Protein AF-A0A1Z2LEA2-F1 (afdb_monomer)

InterPro domains:
  IPR016181 Acyl-CoA N-acyltransferase [SSF55729] (3-80)
  IPR024320 Phosphatidylglycerol lysyltransferase, C-terminal [PF09924] (2-100)

Organism: NCBI:txid1940

Foldseek 3Di:
DDPVVQVVQCVVQVKDKDKCPPQVVCVVLVVVQVVQQQVVVDPPRDDPPPVADDDDDPQNVQKIKMFIDGPNRTFWIWIWHWDDDPDTDTDTTDTTGRPPPRGD

Secondary structure (DSSP, 8-state):
--HHHHHHHHHHTT-EEEE-SSGGGGHHHHHHHHHHHHHTT-TT----TTTS--SSTGGGGGSEEEEEEETTEEEEEEEEEEEPSSS-EEEEEEEEE-TTSPP-

Solvent-accessible surface area (backbone atoms only — not comparable to full-atom values): 6212 Å² total; per-residue (Å²): 132,61,70,67,60,29,53,57,44,25,53,76,61,54,53,44,77,45,73,44,91,60,54,78,82,42,49,69,54,49,52,54,28,48,53,45,33,41,58,73,73,37,90,89,58,71,83,59,79,89,80,53,77,79,86,54,74,85,67,36,86,66,39,52,42,34,40,31,24,40,94,87,40,68,43,30,40,39,33,29,41,69,37,78,71,98,71,64,50,72,42,82,61,45,76,52,41,37,69,94,52,87,70,87

Radius of gyration: 14.7 Å; Cα contacts (8 Å, |Δi|>4): 141; chains: 1; bounding box: 31×37×38 Å

Structure (mmCIF, N/CA/C/O backbone):
data_AF-A0A1Z2LEA2-F1
#
_entry.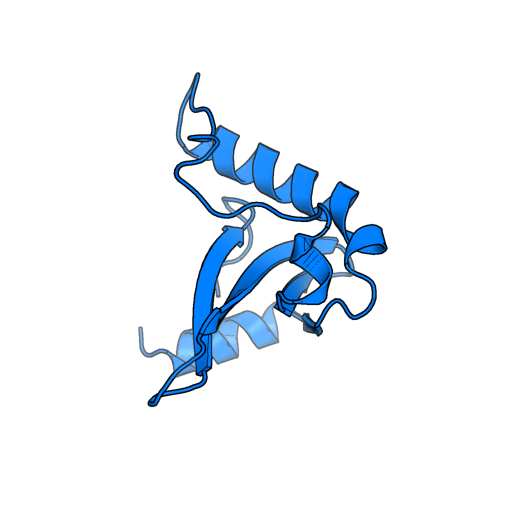id   AF-A0A1Z2LEA2-F1
#
loop_
_atom_site.group_PDB
_atom_site.id
_atom_site.type_symbol
_atom_site.label_atom_id
_atom_site.label_alt_id
_atom_site.label_comp_id
_atom_site.label_asym_id
_atom_site.label_entity_id
_atom_site.label_seq_id
_atom_site.pdbx_PDB_ins_code
_atom_site.Cartn_x
_atom_site.Cartn_y
_atom_site.Cartn_z
_atom_site.occupancy
_atom_site.B_iso_or_equiv
_atom_site.auth_seq_id
_atom_site.auth_comp_id
_atom_site.auth_asym_id
_atom_site.auth_atom_id
_atom_site.pdbx_PDB_model_num
ATOM 1 N N . MET A 1 1 ? 8.111 -10.281 21.252 1.00 62.78 1 MET A N 1
ATOM 2 C CA . MET A 1 1 ? 6.811 -10.892 20.880 1.00 62.78 1 MET A CA 1
ATOM 3 C C . MET A 1 1 ? 7.012 -11.841 19.709 1.00 62.78 1 MET A C 1
ATOM 5 O O . MET A 1 1 ? 7.527 -11.398 18.691 1.00 62.78 1 MET A O 1
ATOM 9 N N . GLN A 1 2 ? 6.620 -13.112 19.843 1.00 88.81 2 GLN A N 1
ATOM 10 C CA . GLN A 1 2 ? 6.617 -14.064 18.723 1.00 88.81 2 GLN A CA 1
ATOM 11 C C . GLN A 1 2 ? 5.612 -13.634 17.642 1.00 88.81 2 GLN A C 1
ATOM 13 O O . GLN A 1 2 ? 4.558 -13.088 17.970 1.00 88.81 2 GLN A O 1
ATOM 18 N N . LEU A 1 3 ? 5.918 -13.911 16.369 1.00 91.56 3 LEU A N 1
ATOM 19 C CA . LEU A 1 3 ? 5.062 -13.601 15.211 1.00 91.56 3 LEU A CA 1
ATOM 20 C C . LEU A 1 3 ? 3.620 -14.091 15.402 1.00 91.56 3 LEU A C 1
ATOM 22 O O . LEU A 1 3 ? 2.673 -13.355 15.142 1.00 91.56 3 LEU A O 1
ATOM 26 N N . ARG A 1 4 ? 3.460 -15.298 15.952 1.00 94.00 4 ARG A N 1
ATOM 27 C CA . ARG A 1 4 ? 2.158 -15.881 16.286 1.00 94.00 4 ARG A CA 1
ATOM 28 C C . ARG A 1 4 ? 1.299 -14.954 17.147 1.00 94.00 4 ARG A C 1
ATOM 30 O O . ARG A 1 4 ? 0.122 -14.786 16.859 1.00 94.00 4 ARG A O 1
ATOM 37 N N . ASN A 1 5 ? 1.883 -14.306 18.156 1.00 92.69 5 ASN A N 1
ATOM 38 C CA . ASN A 1 5 ? 1.134 -13.422 19.053 1.00 92.69 5 ASN A CA 1
ATOM 39 C C . ASN A 1 5 ? 0.615 -12.182 18.316 1.00 92.69 5 ASN A C 1
ATOM 41 O O . ASN A 1 5 ? -0.480 -11.716 18.627 1.00 92.69 5 ASN A O 1
ATOM 45 N N . LYS A 1 6 ? 1.377 -11.686 17.331 1.00 90.19 6 LYS A N 1
ATOM 46 C CA . LYS A 1 6 ? 0.948 -10.576 16.475 1.00 90.19 6 LYS A CA 1
ATOM 47 C C . LYS A 1 6 ? -0.213 -10.981 15.571 1.00 90.19 6 LYS A C 1
ATOM 49 O O . LYS A 1 6 ? -1.223 -10.295 15.503 1.00 90.19 6 LYS A O 1
ATOM 54 N N . ILE A 1 7 ? -0.119 -12.160 14.952 1.00 91.88 7 ILE A N 1
ATOM 55 C CA . ILE A 1 7 ? -1.200 -12.707 14.119 1.00 91.88 7 ILE A CA 1
ATOM 56 C C . ILE A 1 7 ? -2.476 -12.883 14.950 1.00 91.88 7 ILE A C 1
ATOM 58 O O . ILE A 1 7 ? -3.532 -12.390 14.568 1.00 91.88 7 ILE A O 1
ATOM 62 N N . SER A 1 8 ? -2.387 -13.506 16.129 1.00 93.06 8 SER A N 1
ATOM 63 C CA . SER A 1 8 ? -3.549 -13.668 17.009 1.00 93.06 8 SER A CA 1
ATOM 64 C C . SER A 1 8 ? -4.146 -12.332 17.455 1.00 93.06 8 SER A C 1
ATOM 66 O O . SER A 1 8 ? -5.359 -12.234 17.616 1.00 93.06 8 SER A O 1
ATOM 68 N N . ARG A 1 9 ? -3.321 -11.301 17.676 1.00 90.94 9 ARG A N 1
ATOM 69 C CA . ARG A 1 9 ? -3.801 -9.956 18.011 1.00 90.94 9 ARG A CA 1
ATOM 70 C C . ARG A 1 9 ? -4.521 -9.310 16.830 1.00 90.94 9 ARG A C 1
ATOM 72 O O . ARG A 1 9 ? -5.607 -8.787 17.031 1.00 90.94 9 ARG A O 1
ATOM 79 N N . ALA A 1 10 ? -3.953 -9.387 15.629 1.00 91.81 10 ALA A N 1
ATOM 80 C CA . ALA A 1 10 ? -4.570 -8.868 14.414 1.00 91.81 10 ALA A CA 1
ATOM 81 C C . ALA A 1 10 ? -5.945 -9.504 14.152 1.00 91.81 10 ALA A C 1
ATOM 83 O O . ALA A 1 10 ? -6.900 -8.784 13.880 1.00 91.81 10 ALA A O 1
ATOM 84 N N . LEU A 1 11 ? -6.060 -10.826 14.329 1.00 91.56 11 LEU A N 1
ATOM 85 C CA . LEU A 1 11 ? -7.331 -11.545 14.198 1.00 91.56 11 LEU A CA 1
ATOM 86 C C . LEU A 1 11 ? -8.376 -11.082 15.222 1.00 91.56 11 LEU A C 1
ATOM 88 O O . LEU A 1 11 ? -9.526 -10.885 14.859 1.00 91.56 11 LEU A O 1
ATOM 92 N N . ARG A 1 12 ? -7.987 -10.852 16.485 1.00 93.75 12 ARG A N 1
ATOM 93 C CA . ARG A 1 12 ? -8.898 -10.311 17.518 1.00 93.75 12 ARG A CA 1
ATOM 94 C C . ARG A 1 12 ? -9.330 -8.867 17.272 1.00 93.75 12 ARG A C 1
ATOM 96 O O . ARG A 1 12 ? -10.303 -8.429 17.868 1.00 93.75 12 ARG A O 1
ATOM 103 N N . ASN A 1 13 ? -8.580 -8.130 16.460 1.00 91.12 13 ASN A N 1
ATOM 104 C CA . ASN A 1 13 ? -8.926 -6.775 16.045 1.00 91.12 13 ASN A CA 1
ATOM 105 C C . ASN A 1 13 ? -9.732 -6.765 14.735 1.00 91.12 13 ASN A C 1
ATOM 107 O O . ASN A 1 13 ? -9.812 -5.717 14.096 1.00 91.12 13 ASN A O 1
ATOM 111 N N . ASP A 1 14 ? -10.244 -7.922 14.303 1.00 94.69 14 ASP A N 1
ATOM 112 C CA . ASP A 1 14 ? -11.021 -8.097 13.075 1.00 94.69 14 ASP A CA 1
ATOM 113 C C . ASP A 1 14 ? -10.294 -7.618 11.807 1.00 94.69 14 ASP A C 1
ATOM 115 O O . ASP A 1 14 ? -10.912 -7.112 10.868 1.00 94.69 14 ASP A O 1
ATOM 119 N N . LEU A 1 15 ? -8.960 -7.764 11.764 1.00 95.50 15 LEU A N 1
ATOM 120 C CA . LEU A 1 15 ? -8.194 -7.467 10.557 1.00 95.50 15 LEU A CA 1
ATOM 121 C C . LEU A 1 15 ? -8.516 -8.494 9.467 1.00 95.50 15 LEU A C 1
ATOM 123 O O . LEU A 1 15 ? -8.190 -9.676 9.595 1.00 95.50 15 LEU A O 1
ATOM 127 N N . VAL A 1 16 ? -9.058 -8.012 8.353 1.00 95.88 16 VAL A N 1
ATOM 128 C CA . VAL A 1 16 ? -9.312 -8.800 7.146 1.00 95.88 16 VAL A CA 1
ATOM 129 C C . VAL A 1 16 ? -8.317 -8.397 6.065 1.00 95.88 16 VAL A C 1
ATOM 131 O O . VAL A 1 16 ? -8.183 -7.215 5.748 1.00 95.88 16 VAL A O 1
ATOM 134 N N . ILE A 1 17 ? -7.626 -9.382 5.489 1.00 96.31 17 ILE A N 1
ATOM 135 C CA . ILE A 1 17 ? -6.683 -9.185 4.383 1.00 96.31 17 ILE A CA 1
ATOM 136 C C . ILE A 1 17 ? -7.325 -9.693 3.095 1.00 96.31 17 ILE A C 1
ATOM 138 O O . ILE A 1 17 ? -7.810 -10.823 3.055 1.00 96.31 17 ILE A O 1
ATOM 142 N N . GLN A 1 18 ? -7.302 -8.879 2.042 1.00 96.94 18 GLN A N 1
ATOM 143 C CA . GLN A 1 18 ? -7.822 -9.246 0.725 1.00 96.94 18 GLN A CA 1
ATOM 144 C C . GLN A 1 18 ? -6.840 -8.851 -0.374 1.00 96.94 18 GLN A C 1
ATOM 146 O O . GLN A 1 18 ? -6.222 -7.791 -0.314 1.00 96.94 18 GLN A O 1
ATOM 151 N N . GLU A 1 19 ? -6.709 -9.702 -1.390 1.00 97.62 19 GLU A N 1
ATOM 152 C CA . GLU A 1 19 ? -6.046 -9.324 -2.636 1.00 97.62 19 GLU A CA 1
ATOM 153 C C . GLU A 1 19 ? -7.001 -8.461 -3.470 1.00 97.62 19 GLU A C 1
ATOM 155 O O . GLU A 1 19 ? -8.149 -8.830 -3.730 1.00 97.62 19 GLU A O 1
ATOM 160 N N . ALA A 1 20 ? -6.539 -7.284 -3.880 1.00 96.06 20 ALA A N 1
ATOM 161 C CA . ALA A 1 20 ? -7.317 -6.347 -4.670 1.00 96.06 20 ALA A CA 1
ATOM 162 C C . ALA A 1 20 ? -7.299 -6.775 -6.145 1.00 96.06 20 ALA A C 1
ATOM 164 O O . ALA A 1 20 ? -6.483 -6.301 -6.929 1.00 96.06 20 ALA A O 1
ATOM 165 N N . HIS A 1 21 ? -8.223 -7.657 -6.534 1.00 92.19 21 HIS A N 1
ATOM 166 C CA . HIS A 1 21 ? -8.380 -8.100 -7.930 1.00 92.19 21 HIS A CA 1
ATOM 167 C C . HIS A 1 21 ? -8.729 -6.962 -8.904 1.00 92.19 21 HIS A C 1
ATOM 169 O O . HIS A 1 21 ? -8.444 -7.062 -10.094 1.00 92.19 21 HIS A O 1
ATOM 175 N N . ARG A 1 22 ? -9.339 -5.886 -8.392 1.00 93.38 22 ARG A N 1
ATOM 176 C CA . ARG A 1 22 ? -9.590 -4.61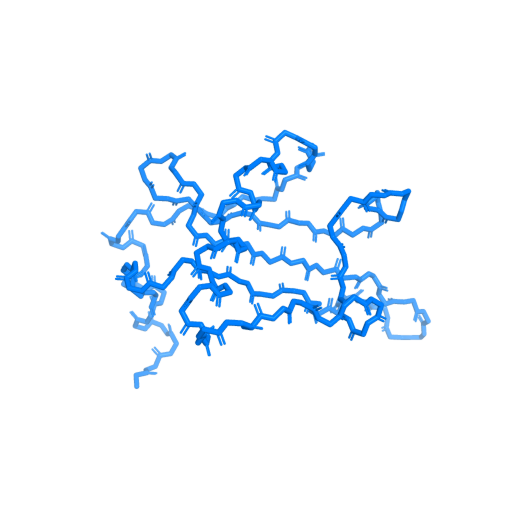3 -9.087 1.00 93.38 22 ARG A CA 1
ATOM 177 C C . ARG A 1 22 ? -8.928 -3.474 -8.299 1.00 93.38 22 ARG A C 1
ATOM 179 O O . ARG A 1 22 ? -9.609 -2.822 -7.500 1.00 93.38 22 ARG A O 1
ATOM 186 N N . PRO A 1 23 ? -7.594 -3.299 -8.415 1.00 94.38 23 PRO A N 1
ATOM 187 C CA . PRO A 1 23 ? -6.818 -2.334 -7.630 1.00 94.38 23 PRO A CA 1
ATOM 188 C C . PRO A 1 23 ? -7.380 -0.913 -7.662 1.00 94.38 23 PRO A C 1
ATOM 190 O O . PRO A 1 23 ? -7.364 -0.218 -6.647 1.00 94.38 23 PRO A O 1
ATOM 193 N N . GLU A 1 24 ? -7.911 -0.502 -8.810 1.00 95.06 24 GLU A N 1
ATOM 194 C CA . GLU A 1 24 ? -8.465 0.821 -9.073 1.00 95.06 24 GLU A CA 1
ATOM 195 C C . GLU A 1 24 ? -9.585 1.216 -8.106 1.00 95.06 24 GLU A C 1
ATOM 197 O O . GLU A 1 24 ? -9.668 2.378 -7.711 1.00 95.06 24 GLU A O 1
ATOM 202 N N . HIS A 1 25 ? -10.375 0.251 -7.626 1.00 95.50 25 HIS A N 1
ATOM 203 C CA . HIS A 1 25 ? -11.422 0.503 -6.633 1.00 95.50 25 HIS A CA 1
ATOM 204 C C . HIS A 1 25 ? -10.863 0.866 -5.248 1.00 95.50 25 HIS A C 1
ATOM 206 O O . HIS A 1 25 ? -11.588 1.385 -4.406 1.00 95.50 25 HIS A O 1
ATOM 212 N N . SER A 1 26 ? -9.584 0.577 -4.986 1.00 95.38 26 SER A N 1
ATOM 213 C CA . SER A 1 26 ? -8.945 0.821 -3.688 1.00 95.38 26 SER A CA 1
ATOM 214 C C . SER A 1 26 ? -8.123 2.110 -3.650 1.00 95.38 26 SER A C 1
ATOM 216 O O . SER A 1 26 ? -7.773 2.554 -2.560 1.00 95.38 26 SER A O 1
ATOM 218 N N . TYR A 1 27 ? -7.808 2.735 -4.791 1.00 95.94 27 TYR A N 1
ATOM 219 C CA . TYR A 1 27 ? -6.825 3.829 -4.866 1.00 95.94 27 TYR A CA 1
ATOM 220 C C . TYR A 1 27 ? -7.135 5.020 -3.963 1.00 95.94 27 TYR A C 1
ATOM 222 O O . TYR A 1 27 ? -6.223 5.578 -3.358 1.00 95.94 27 TYR A O 1
ATOM 230 N N . GLU A 1 28 ? -8.404 5.401 -3.832 1.00 96.50 28 GLU A N 1
ATOM 231 C CA . GLU A 1 28 ? -8.793 6.474 -2.916 1.00 96.50 28 GLU A CA 1
ATOM 232 C C . GLU A 1 28 ? -8.469 6.117 -1.457 1.00 96.50 28 GLU A C 1
ATOM 234 O O . GLU A 1 28 ? -7.845 6.902 -0.742 1.00 96.50 28 GLU A O 1
ATOM 239 N N . ALA A 1 29 ? -8.812 4.898 -1.037 1.00 96.19 29 ALA A N 1
ATOM 240 C CA . ALA A 1 29 ? -8.525 4.414 0.307 1.00 96.19 29 ALA A CA 1
ATOM 241 C C . ALA A 1 29 ? -7.013 4.271 0.565 1.00 96.19 29 ALA A C 1
ATOM 243 O O . ALA A 1 29 ? -6.548 4.545 1.671 1.00 96.19 29 ALA A O 1
ATOM 244 N N . LEU A 1 30 ? -6.234 3.885 -0.452 1.00 96.31 30 LEU A N 1
ATOM 245 C CA . LEU A 1 30 ? -4.774 3.816 -0.354 1.00 96.31 30 LEU A CA 1
ATOM 246 C C . LEU A 1 30 ? -4.146 5.201 -0.191 1.00 96.31 30 LEU A C 1
ATOM 248 O O . LEU A 1 30 ? -3.325 5.375 0.704 1.00 96.31 30 LEU A O 1
ATOM 252 N N . ARG A 1 31 ? -4.603 6.204 -0.954 1.00 95.44 31 ARG A N 1
ATOM 253 C CA . ARG A 1 31 ? -4.146 7.594 -0.785 1.00 95.44 31 ARG A CA 1
ATOM 254 C C . ARG A 1 31 ? -4.425 8.127 0.619 1.00 95.44 31 ARG A C 1
ATOM 256 O O . ARG A 1 31 ? -3.607 8.861 1.168 1.00 95.44 31 ARG A O 1
ATOM 263 N N . ALA A 1 32 ? -5.546 7.739 1.229 1.00 95.56 32 ALA A N 1
ATOM 264 C CA . ALA A 1 32 ? -5.834 8.093 2.618 1.00 95.56 32 ALA A CA 1
ATOM 265 C C . ALA A 1 32 ? -4.841 7.442 3.603 1.00 95.56 32 ALA A C 1
ATOM 267 O O . ALA A 1 32 ? -4.395 8.092 4.551 1.00 95.56 32 ALA A O 1
ATOM 268 N N . VAL A 1 33 ? -4.454 6.182 3.366 1.00 95.62 33 VAL A N 1
ATOM 269 C CA . VAL A 1 33 ? -3.408 5.498 4.149 1.00 95.62 33 VAL A CA 1
ATOM 270 C C . VAL A 1 33 ? -2.051 6.178 3.953 1.00 95.62 33 VAL A C 1
ATOM 272 O O . VAL A 1 33 ? -1.351 6.401 4.940 1.00 95.62 33 VAL A O 1
ATOM 275 N N . ASP A 1 34 ? -1.697 6.547 2.721 1.00 93.94 34 ASP A N 1
ATOM 276 C CA . ASP A 1 34 ? -0.450 7.247 2.395 1.00 93.94 34 ASP A CA 1
ATOM 277 C C . ASP A 1 34 ? -0.355 8.593 3.108 1.00 93.94 34 ASP A C 1
ATOM 279 O O . ASP A 1 34 ? 0.645 8.866 3.768 1.00 93.94 34 ASP A O 1
ATOM 283 N N . ALA A 1 35 ? -1.414 9.404 3.044 1.00 92.81 35 ALA A N 1
ATOM 284 C CA . ALA A 1 35 ? -1.465 10.706 3.701 1.00 92.81 35 ALA A CA 1
ATOM 285 C C . ALA A 1 35 ? -1.287 10.582 5.222 1.00 92.81 35 ALA A C 1
ATOM 287 O O . ALA A 1 35 ? -0.487 11.307 5.818 1.00 92.81 35 ALA A O 1
ATOM 288 N N . ALA A 1 36 ? -1.978 9.625 5.850 1.00 93.19 36 ALA A N 1
ATOM 289 C CA . ALA A 1 36 ? -1.828 9.363 7.277 1.00 93.19 36 ALA A CA 1
ATOM 290 C C . ALA A 1 36 ? -0.411 8.873 7.620 1.00 93.19 36 ALA A C 1
ATOM 292 O O . ALA A 1 36 ? 0.184 9.319 8.601 1.00 93.19 36 ALA A O 1
ATOM 293 N N . TRP A 1 37 ? 0.142 7.968 6.810 1.00 92.75 37 TRP A N 1
ATOM 294 C CA . TRP A 1 37 ? 1.474 7.404 7.012 1.00 92.75 37 TRP A CA 1
ATOM 295 C C . TRP A 1 37 ? 2.575 8.460 6.867 1.00 92.75 37 TRP A C 1
ATOM 297 O O . TRP A 1 37 ? 3.407 8.566 7.767 1.00 92.75 37 TRP A O 1
ATOM 307 N N . LEU A 1 38 ? 2.549 9.265 5.798 1.00 91.81 38 LEU A N 1
ATOM 308 C CA . LEU A 1 38 ? 3.485 10.371 5.562 1.00 91.81 38 LEU A CA 1
ATOM 309 C C . LEU A 1 38 ? 3.387 11.428 6.665 1.00 91.81 38 LEU A C 1
ATOM 311 O O . LEU A 1 38 ? 4.413 11.857 7.190 1.00 91.81 38 LEU A O 1
ATOM 315 N N . GLY A 1 39 ? 2.167 11.795 7.072 1.00 88.75 39 GLY A N 1
ATOM 316 C CA . GLY A 1 39 ? 1.938 12.784 8.127 1.00 88.75 39 GLY A CA 1
ATOM 317 C C . GLY A 1 39 ? 2.597 12.418 9.462 1.00 88.75 39 GLY A C 1
ATOM 318 O O . GLY A 1 39 ? 3.112 13.291 10.155 1.00 88.75 39 GLY A O 1
ATOM 319 N N . ALA A 1 40 ? 2.672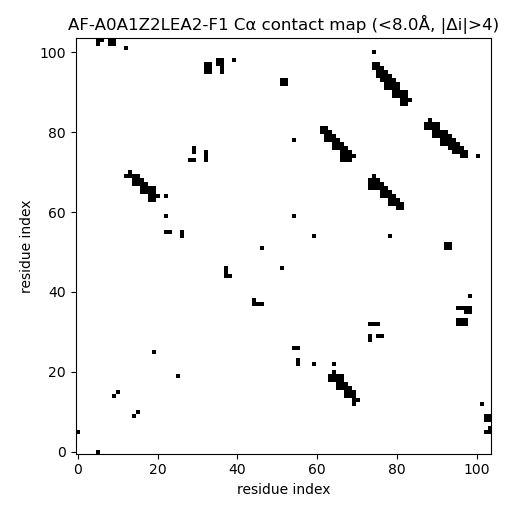 11.127 9.803 1.00 88.44 40 ALA A N 1
ATOM 320 C CA . ALA A 1 40 ? 3.353 10.678 11.020 1.00 88.44 40 ALA A CA 1
ATOM 321 C C . ALA A 1 40 ? 4.878 10.542 10.895 1.00 88.44 40 ALA A C 1
ATOM 323 O O . ALA A 1 40 ? 5.539 10.271 11.898 1.00 88.44 40 ALA A O 1
ATOM 324 N N . LYS A 1 41 ? 5.458 10.696 9.698 1.00 83.50 41 LYS A N 1
ATOM 325 C CA . LYS A 1 41 ? 6.920 10.683 9.509 1.00 83.50 41 LYS A CA 1
ATOM 326 C C . LYS A 1 41 ? 7.583 12.023 9.821 1.00 83.50 41 LYS A C 1
ATOM 328 O O . LYS A 1 41 ? 8.795 12.052 9.999 1.00 83.50 41 LYS A O 1
ATOM 333 N N . GLY A 1 42 ? 6.794 13.086 9.964 1.00 83.75 42 GLY A N 1
ATOM 334 C CA . GLY A 1 42 ? 7.253 14.410 10.370 1.00 83.75 42 GLY A CA 1
ATOM 335 C C . GLY A 1 42 ? 6.794 15.507 9.409 1.00 83.75 42 GLY A C 1
ATOM 336 O O . GLY A 1 42 ? 6.434 15.215 8.260 1.00 83.75 42 GLY A O 1
ATOM 337 N N . PRO A 1 43 ? 6.811 16.774 9.861 1.00 72.31 43 PRO A N 1
ATOM 338 C CA . PRO A 1 43 ? 6.424 17.908 9.032 1.00 72.31 43 PRO A CA 1
ATOM 339 C C . PRO A 1 43 ? 7.308 17.975 7.779 1.00 72.31 43 PRO A C 1
ATOM 341 O O . PRO A 1 43 ? 8.516 17.770 7.850 1.00 72.31 43 PRO A O 1
ATOM 344 N N . HIS A 1 44 ? 6.691 18.248 6.627 1.00 78.00 44 HIS A N 1
ATOM 345 C CA . HIS A 1 44 ? 7.340 18.337 5.308 1.00 78.00 44 HIS A CA 1
ATOM 346 C C . HIS A 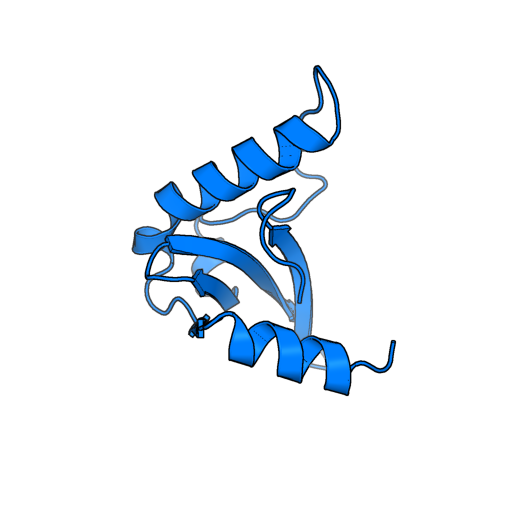1 44 ? 7.897 17.028 4.722 1.00 78.00 44 HIS A C 1
ATOM 348 O O . HIS A 1 44 ? 8.558 17.073 3.680 1.00 78.00 44 HIS A O 1
ATOM 354 N N . THR A 1 45 ? 7.608 15.867 5.321 1.00 85.38 45 THR A N 1
ATOM 355 C CA . THR A 1 45 ? 7.969 14.583 4.702 1.00 85.38 45 THR A CA 1
ATOM 356 C C . THR A 1 45 ? 7.219 14.419 3.386 1.00 85.38 45 THR A C 1
ATOM 358 O O . THR A 1 45 ? 5.992 14.509 3.342 1.00 85.38 45 THR A O 1
ATOM 361 N N . ARG A 1 46 ? 7.964 14.165 2.313 1.00 80.75 46 ARG A N 1
ATOM 362 C CA . ARG A 1 46 ? 7.427 13.871 0.985 1.00 80.75 46 ARG A CA 1
ATOM 363 C C . ARG A 1 46 ? 7.888 12.494 0.547 1.00 80.75 46 ARG A C 1
ATOM 365 O O . ARG A 1 46 ? 8.950 12.027 0.954 1.00 80.75 46 ARG A O 1
ATOM 372 N N . GLU A 1 47 ? 7.063 11.854 -0.264 1.00 82.88 47 GLU A N 1
ATOM 373 C CA . GLU A 1 47 ? 7.436 10.613 -0.921 1.00 82.88 47 GLU A CA 1
ATOM 374 C C . GLU A 1 47 ? 8.595 10.866 -1.892 1.00 82.88 47 GLU A C 1
ATOM 376 O O . GLU A 1 47 ? 8.632 11.888 -2.579 1.00 82.88 47 GLU A O 1
ATOM 381 N N . LEU A 1 48 ? 9.563 9.950 -1.912 1.00 84.00 48 LEU A N 1
ATOM 382 C CA . LEU A 1 48 ? 10.688 10.001 -2.838 1.00 84.00 48 LEU A CA 1
ATOM 383 C C . LEU A 1 48 ? 10.254 9.384 -4.169 1.00 84.00 48 LEU A C 1
ATOM 385 O O . LEU A 1 48 ? 10.571 8.231 -4.454 1.00 84.00 48 LEU A O 1
ATOM 389 N N . GLU A 1 49 ? 9.487 10.150 -4.941 1.00 82.19 49 GLU A N 1
ATOM 390 C CA . GLU A 1 49 ? 9.009 9.760 -6.271 1.00 82.19 49 GLU A CA 1
ATOM 391 C C . GLU A 1 49 ? 10.162 9.199 -7.125 1.00 82.19 49 GLU A C 1
ATOM 393 O O . GLU A 1 49 ? 11.299 9.669 -7.027 1.00 82.19 49 GLU A O 1
ATOM 398 N N . PHE A 1 50 ? 9.887 8.156 -7.914 1.00 78.44 50 PHE A N 1
ATOM 399 C CA . PHE A 1 50 ? 10.856 7.355 -8.686 1.00 78.44 50 PHE A CA 1
ATOM 400 C C . PHE A 1 50 ? 11.851 6.498 -7.888 1.00 78.44 50 PHE A C 1
ATOM 402 O O . PHE A 1 50 ? 12.427 5.567 -8.452 1.00 78.44 50 PHE A O 1
ATOM 409 N N . LEU A 1 51 ? 12.069 6.771 -6.598 1.00 84.00 51 LEU A N 1
ATOM 410 C CA . LEU A 1 51 ? 12.961 5.976 -5.740 1.00 84.00 51 LEU A CA 1
ATOM 411 C C . LEU A 1 51 ? 12.217 4.912 -4.924 1.00 84.00 51 LEU A C 1
ATOM 413 O O . LEU A 1 51 ? 12.851 4.072 -4.283 1.00 84.00 51 LEU A O 1
ATOM 417 N N . VAL A 1 52 ? 10.885 4.940 -4.944 1.00 85.31 52 VAL A N 1
ATOM 418 C CA . VAL A 1 52 ? 10.009 3.946 -4.317 1.00 85.31 52 VAL A CA 1
ATOM 419 C C . VAL A 1 52 ? 9.000 3.409 -5.326 1.00 85.31 52 VAL A C 1
ATOM 421 O O . VAL A 1 52 ? 8.766 4.017 -6.370 1.00 85.31 52 VAL A O 1
ATOM 424 N N . GLY A 1 53 ? 8.409 2.254 -5.016 1.00 85.12 53 GLY A N 1
ATOM 425 C CA . GLY A 1 53 ? 7.326 1.692 -5.809 1.00 85.12 53 GLY A CA 1
ATOM 426 C C . GLY A 1 53 ? 6.116 2.614 -5.909 1.00 85.12 53 GLY A C 1
ATOM 427 O O . GLY A 1 53 ? 5.861 3.446 -5.042 1.00 85.12 53 GLY A O 1
ATOM 428 N N . GLU A 1 54 ? 5.331 2.408 -6.958 1.00 87.62 54 GLU A N 1
ATOM 429 C CA . GLU A 1 54 ? 4.127 3.184 -7.249 1.00 87.62 54 GLU A CA 1
ATOM 430 C C . GLU A 1 54 ? 2.901 2.268 -7.276 1.00 87.62 54 GLU A C 1
ATOM 432 O O . GLU A 1 54 ? 2.979 1.094 -7.660 1.00 87.62 54 GLU A O 1
ATOM 437 N N . ILE A 1 55 ? 1.737 2.808 -6.921 1.00 92.31 55 ILE A N 1
ATOM 438 C CA . ILE A 1 55 ? 0.450 2.136 -7.123 1.00 92.31 55 ILE A CA 1
ATOM 439 C C . ILE A 1 55 ? -0.229 2.707 -8.366 1.00 92.31 55 ILE A C 1
ATOM 441 O O . ILE A 1 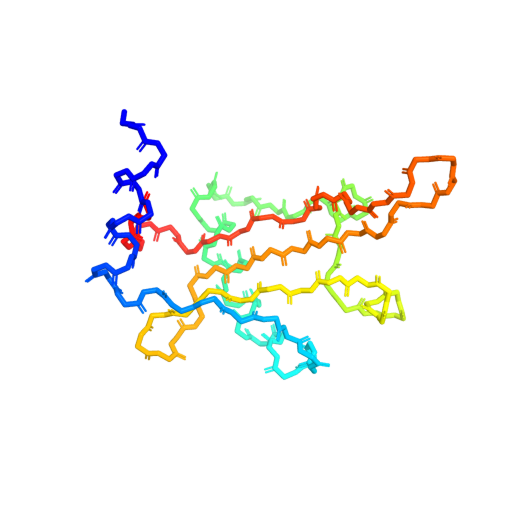55 ? -0.305 3.918 -8.551 1.00 92.31 55 ILE A O 1
ATOM 445 N N . GLY A 1 56 ? -0.771 1.825 -9.201 1.00 91.94 56 GLY A N 1
ATOM 446 C CA . GLY A 1 56 ? -1.431 2.198 -10.445 1.00 91.94 56 GLY A CA 1
ATOM 447 C C . GLY A 1 56 ? -0.482 2.267 -11.639 1.00 91.94 56 GLY A C 1
ATOM 448 O O .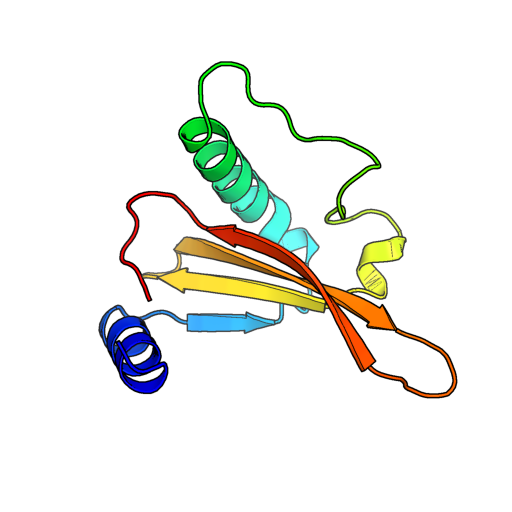 GLY A 1 56 ? 0.537 1.572 -11.707 1.00 91.94 56 GLY A O 1
ATOM 449 N N . GLY A 1 57 ? -0.884 3.055 -12.634 1.00 91.12 57 GLY A N 1
ATOM 450 C CA . GLY A 1 57 ? -0.224 3.098 -13.934 1.00 91.12 57 GLY A CA 1
ATOM 451 C C . GLY A 1 57 ? -0.363 1.790 -14.718 1.00 91.12 57 GLY A C 1
ATOM 452 O O . GLY A 1 57 ? -0.998 0.821 -14.293 1.00 91.12 57 GLY A O 1
ATOM 453 N N . SER A 1 58 ? 0.259 1.747 -15.896 1.00 92.19 58 SER A N 1
ATOM 454 C CA . SER A 1 58 ? 0.168 0.580 -16.779 1.00 92.19 58 SER A CA 1
ATOM 455 C C . SER A 1 58 ? 0.753 -0.680 -16.126 1.00 92.19 58 SER A C 1
ATOM 457 O O . SER A 1 58 ? 0.242 -1.780 -16.340 1.00 92.19 58 SER A O 1
ATOM 459 N N . ALA A 1 59 ? 1.789 -0.537 -15.296 1.00 91.50 59 ALA A N 1
ATOM 460 C CA . ALA A 1 59 ? 2.481 -1.647 -14.650 1.00 91.50 59 ALA A CA 1
ATOM 461 C C . ALA A 1 59 ? 1.674 -2.335 -13.533 1.00 91.50 59 ALA A C 1
ATOM 463 O O . ALA A 1 59 ? 1.995 -3.474 -13.195 1.00 91.50 59 ALA A O 1
ATOM 464 N N . GLN A 1 60 ? 0.614 -1.712 -12.994 1.00 95.00 60 GLN A N 1
ATOM 465 C CA . GLN A 1 60 ? -0.167 -2.287 -11.889 1.00 95.00 60 GLN A CA 1
ATOM 466 C C . GLN A 1 60 ? -0.733 -3.671 -12.209 1.00 95.00 60 GLN A C 1
ATOM 468 O O . GLN A 1 60 ? -0.809 -4.505 -11.314 1.00 95.00 60 GLN A O 1
ATOM 473 N N . ARG A 1 61 ? -1.073 -3.939 -13.477 1.00 93.88 61 ARG A N 1
ATOM 474 C CA . ARG A 1 61 ? -1.591 -5.243 -13.929 1.00 93.88 61 ARG A CA 1
ATOM 475 C C . ARG A 1 61 ? -0.649 -6.420 -13.651 1.00 93.88 61 ARG A C 1
ATOM 477 O O . ARG A 1 61 ? -1.087 -7.561 -13.648 1.00 93.88 61 ARG A O 1
ATOM 484 N N . HIS A 1 62 ? 0.638 -6.138 -13.448 1.00 94.19 62 HIS A N 1
ATOM 485 C CA . HIS A 1 62 ? 1.666 -7.137 -13.153 1.00 94.19 62 HIS A CA 1
ATOM 486 C C . HIS A 1 62 ? 1.962 -7.261 -11.657 1.00 94.19 62 HIS A C 1
ATOM 488 O O . HIS A 1 62 ? 2.635 -8.201 -11.243 1.00 94.19 62 HIS A O 1
ATOM 494 N N . ARG A 1 63 ? 1.505 -6.301 -10.846 1.00 95.38 63 ARG A N 1
ATOM 495 C CA . ARG A 1 63 ? 1.765 -6.227 -9.406 1.00 95.38 63 ARG A CA 1
ATOM 496 C C . ARG A 1 63 ? 0.603 -6.842 -8.641 1.00 95.38 63 ARG A C 1
ATOM 498 O O . ARG A 1 63 ? -0.556 -6.668 -9.011 1.00 95.38 63 ARG A O 1
ATOM 505 N N . ARG A 1 64 ? 0.904 -7.477 -7.512 1.00 97.12 64 ARG A N 1
ATOM 506 C CA . ARG A 1 64 ? -0.127 -7.876 -6.547 1.00 97.12 64 ARG A CA 1
ATOM 507 C C . ARG A 1 64 ? -0.302 -6.774 -5.524 1.00 97.12 64 ARG A C 1
ATOM 509 O O . ARG A 1 64 ? 0.679 -6.199 -5.055 1.00 97.12 64 ARG A O 1
ATOM 516 N N . LEU A 1 65 ? -1.549 -6.496 -5.180 1.00 97.69 65 LEU A N 1
ATOM 517 C CA . LEU A 1 65 ? -1.919 -5.504 -4.183 1.00 97.69 65 LEU A CA 1
ATOM 518 C C . LEU A 1 65 ? -2.808 -6.181 -3.149 1.00 97.69 65 LEU A C 1
ATOM 520 O O . LEU A 1 65 ? -3.805 -6.800 -3.506 1.00 97.69 65 LEU A O 1
ATOM 524 N N . PHE A 1 66 ? -2.464 -6.031 -1.877 1.00 98.06 66 PHE A N 1
ATOM 525 C CA . PHE A 1 66 ? -3.275 -6.503 -0.764 1.00 98.06 66 PHE A CA 1
ATOM 526 C C . PHE A 1 66 ? -3.710 -5.328 0.087 1.00 98.06 66 PHE A C 1
ATOM 528 O O . PHE A 1 66 ? -2.900 -4.453 0.390 1.00 98.06 66 PHE A O 1
ATOM 535 N N . THR A 1 67 ? -4.964 -5.336 0.517 1.00 97.69 67 THR A N 1
ATOM 536 C CA . THR A 1 67 ? -5.502 -4.381 1.482 1.00 97.69 67 THR A CA 1
ATOM 537 C C . THR A 1 67 ? -5.753 -5.085 2.809 1.00 97.69 67 THR A C 1
ATOM 539 O O . THR A 1 67 ? -6.149 -6.249 2.858 1.00 97.69 67 THR A O 1
ATOM 542 N N . GLY A 1 68 ? -5.482 -4.380 3.903 1.00 96.75 68 GLY A N 1
ATOM 543 C CA . GLY A 1 68 ? -5.886 -4.759 5.249 1.00 96.75 68 GLY A CA 1
ATOM 544 C C . GLY A 1 68 ? -7.012 -3.842 5.700 1.00 96.75 68 GLY A C 1
ATOM 545 O O . GLY A 1 68 ? -6.839 -2.620 5.694 1.00 96.75 68 GLY A O 1
ATOM 546 N N . THR A 1 69 ? -8.147 -4.414 6.094 1.00 96.25 69 THR A N 1
ATOM 547 C CA . THR A 1 69 ? -9.327 -3.668 6.541 1.00 96.25 69 THR A CA 1
ATOM 548 C C . THR A 1 69 ? -9.724 -4.044 7.964 1.00 96.25 69 THR A C 1
ATOM 550 O O . THR A 1 69 ? -9.566 -5.190 8.371 1.00 96.25 69 THR A O 1
ATOM 553 N N . ILE A 1 70 ? -10.233 -3.073 8.720 1.00 94.88 70 ILE A N 1
ATOM 554 C CA . ILE A 1 70 ? -10.881 -3.271 10.025 1.00 94.88 70 ILE A CA 1
ATOM 555 C C . ILE A 1 70 ? -12.220 -2.541 9.954 1.00 94.88 70 ILE A C 1
ATOM 557 O O . ILE A 1 70 ? -12.256 -1.383 9.535 1.00 94.88 70 ILE A O 1
ATOM 561 N N . ALA A 1 71 ? -13.320 -3.210 10.312 1.00 92.88 71 ALA A N 1
ATOM 562 C CA . ALA A 1 71 ? -14.678 -2.661 10.189 1.00 92.88 71 ALA A CA 1
ATOM 563 C C . ALA A 1 71 ? -14.965 -2.055 8.791 1.00 92.88 71 ALA A C 1
ATOM 565 O O . ALA A 1 71 ? -15.542 -0.977 8.662 1.00 92.88 71 ALA A O 1
ATOM 566 N N . GLY A 1 72 ? -14.481 -2.716 7.731 1.00 93.06 72 GLY A N 1
ATOM 567 C CA . GLY A 1 72 ? -14.640 -2.278 6.337 1.00 93.06 72 GLY A CA 1
ATOM 568 C C . GLY A 1 72 ? -13.781 -1.076 5.919 1.00 93.06 72 GLY A C 1
ATOM 569 O O . GLY A 1 72 ? -13.828 -0.663 4.763 1.00 93.06 72 GLY A O 1
ATOM 570 N N . ARG A 1 73 ? -12.971 -0.510 6.820 1.00 94.56 73 ARG A N 1
ATOM 571 C CA . ARG A 1 73 ? -12.066 0.611 6.531 1.00 94.56 73 ARG A CA 1
ATOM 572 C C . ARG A 1 73 ? -10.668 0.089 6.232 1.00 94.56 73 ARG A C 1
ATOM 574 O O . ARG A 1 73 ? -10.102 -0.636 7.046 1.00 94.56 73 ARG A O 1
ATOM 581 N N . THR A 1 74 ? -10.081 0.492 5.108 1.00 96.06 74 THR A N 1
ATOM 582 C CA . THR A 1 74 ? -8.679 0.186 4.785 1.00 96.06 74 THR A CA 1
ATOM 583 C C . THR A 1 74 ? -7.740 0.882 5.767 1.00 96.06 74 THR A C 1
ATOM 585 O O . THR A 1 74 ? -7.744 2.105 5.880 1.00 96.06 74 THR A O 1
ATOM 588 N N . VAL A 1 75 ? -6.928 0.096 6.472 1.00 96.06 75 VAL A N 1
ATOM 589 C CA . VAL A 1 75 ? -5.959 0.568 7.476 1.00 96.06 75 VAL A CA 1
ATOM 590 C C . VAL A 1 75 ? -4.510 0.290 7.081 1.00 96.06 75 VAL A C 1
ATOM 592 O O . VAL A 1 75 ? -3.593 0.862 7.670 1.00 96.06 75 VAL A O 1
ATOM 595 N N . ALA A 1 76 ? -4.283 -0.585 6.101 1.00 96.00 76 ALA A N 1
ATOM 596 C CA . ALA A 1 76 ? -2.961 -0.932 5.597 1.00 96.00 76 ALA A CA 1
ATOM 597 C C . ALA A 1 76 ? -3.036 -1.480 4.171 1.00 96.00 76 ALA A C 1
ATOM 599 O O . ALA A 1 76 ? -4.092 -1.933 3.727 1.00 96.00 76 ALA A O 1
ATOM 600 N N . TYR A 1 77 ? -1.899 -1.491 3.483 1.00 97.31 77 TYR A N 1
ATOM 601 C CA . TYR A 1 77 ? -1.745 -2.211 2.228 1.00 97.31 77 TYR A CA 1
ATOM 602 C C . TYR A 1 77 ? -0.316 -2.716 2.022 1.00 97.31 77 TYR A C 1
ATOM 604 O O . TYR A 1 77 ? 0.635 -2.225 2.642 1.00 97.31 77 TYR A O 1
ATOM 612 N N . LEU A 1 78 ? -0.191 -3.705 1.138 1.00 97.12 78 LEU A N 1
ATOM 613 C CA . LEU A 1 78 ? 1.073 -4.262 0.666 1.00 97.12 78 LEU A CA 1
ATOM 614 C C . LEU A 1 78 ? 1.065 -4.327 -0.860 1.00 97.12 78 LEU A C 1
ATOM 616 O O . LEU A 1 78 ? 0.069 -4.766 -1.439 1.00 97.12 78 LEU A O 1
ATOM 620 N N . SER A 1 79 ? 2.172 -3.962 -1.503 1.00 97.00 79 SER A N 1
ATOM 621 C CA . SER A 1 79 ? 2.389 -4.241 -2.924 1.00 97.00 79 SER A CA 1
ATOM 622 C C . SER A 1 79 ? 3.544 -5.214 -3.124 1.00 97.00 79 SER A C 1
ATOM 624 O O . SER A 1 79 ? 4.546 -5.197 -2.404 1.00 97.00 79 SER A O 1
ATOM 626 N N . TYR A 1 80 ? 3.392 -6.071 -4.128 1.00 97.12 80 TYR A N 1
ATOM 627 C CA . TYR A 1 80 ? 4.437 -6.975 -4.571 1.00 97.12 80 TYR A CA 1
ATOM 628 C C . TYR A 1 80 ? 4.677 -6.814 -6.066 1.00 97.12 80 TYR A C 1
ATOM 630 O O . TYR A 1 80 ? 3.741 -6.887 -6.868 1.00 97.12 80 TYR A O 1
ATOM 638 N N . SER A 1 81 ? 5.944 -6.653 -6.429 1.00 95.50 81 SER A N 1
ATOM 639 C CA . SER A 1 81 ? 6.400 -6.632 -7.815 1.00 95.50 81 SER A CA 1
ATOM 640 C C . SER A 1 81 ? 6.878 -8.028 -8.234 1.00 95.50 81 SER A C 1
ATOM 642 O O . SER A 1 81 ? 7.515 -8.721 -7.434 1.00 95.50 81 SER A O 1
ATOM 644 N N . PRO A 1 82 ? 6.569 -8.483 -9.458 1.00 96.25 82 PRO A N 1
ATOM 645 C CA . PRO A 1 82 ? 6.979 -9.802 -9.918 1.00 96.25 82 PRO A CA 1
ATOM 646 C C . PRO A 1 82 ? 8.493 -9.840 -10.145 1.00 96.25 82 PRO A C 1
ATOM 648 O O . PRO A 1 82 ? 9.070 -8.922 -10.729 1.00 96.25 82 PRO A O 1
ATOM 651 N N . VAL A 1 83 ? 9.135 -10.919 -9.700 1.00 96.44 83 VAL A N 1
ATOM 652 C CA . VAL A 1 83 ? 10.548 -11.206 -9.973 1.00 96.44 83 VAL A CA 1
ATOM 653 C C . VAL A 1 83 ? 10.614 -12.285 -11.042 1.00 96.44 83 VAL A C 1
ATOM 655 O O . VAL A 1 83 ? 10.159 -13.410 -10.832 1.00 96.44 83 VAL A O 1
ATOM 658 N N . TYR A 1 84 ? 11.195 -11.932 -12.185 1.00 93.62 84 TYR A N 1
ATOM 659 C CA . TYR A 1 84 ? 11.435 -12.840 -13.304 1.00 93.62 84 TYR A CA 1
ATOM 660 C C . TYR A 1 84 ? 12.858 -13.418 -13.251 1.00 93.62 84 TYR A C 1
ATOM 662 O O . TYR A 1 84 ? 13.727 -12.901 -12.550 1.00 93.62 84 TYR A O 1
ATOM 670 N N . GLY A 1 85 ? 13.114 -14.483 -14.014 1.00 94.69 85 GLY A N 1
ATOM 671 C CA . GLY A 1 85 ? 14.436 -15.109 -14.134 1.00 94.69 85 GLY A CA 1
ATOM 672 C C . GLY A 1 85 ? 14.491 -16.522 -13.554 1.00 94.69 85 GLY A C 1
ATOM 673 O O . GLY A 1 85 ? 13.479 -17.212 -13.469 1.00 94.69 85 GLY A O 1
ATOM 674 N N . THR A 1 86 ? 15.686 -16.975 -13.166 1.00 95.44 86 THR A N 1
ATOM 675 C CA . THR A 1 86 ? 15.924 -18.359 -12.705 1.00 95.44 86 THR A CA 1
ATOM 676 C C . THR A 1 86 ? 15.357 -18.650 -11.314 1.00 95.44 86 THR A C 1
ATOM 678 O O . THR A 1 86 ? 15.182 -19.810 -10.952 1.00 95.44 86 THR A O 1
ATOM 681 N N . ARG A 1 87 ? 15.048 -17.606 -10.535 1.00 94.81 87 ARG A N 1
ATOM 682 C CA . ARG A 1 87 ? 14.412 -17.687 -9.212 1.00 94.81 87 ARG A CA 1
ATOM 683 C C . ARG A 1 87 ? 13.167 -16.809 -9.187 1.00 94.81 87 ARG A C 1
ATOM 685 O O . ARG A 1 87 ? 13.179 -15.712 -8.637 1.00 94.81 87 ARG A O 1
ATOM 692 N N . GLN A 1 88 ? 12.123 -17.287 -9.853 1.00 96.81 88 GLN A N 1
ATOM 693 C CA . GLN A 1 88 ? 10.860 -16.562 -9.967 1.00 96.81 88 GLN A CA 1
ATOM 694 C C . GLN A 1 88 ? 10.198 -16.383 -8.599 1.00 96.81 88 GLN A C 1
ATOM 696 O O . GLN A 1 88 ? 10.307 -17.247 -7.726 1.00 96.81 88 GLN A O 1
ATOM 701 N N . GLY A 1 89 ? 9.492 -15.271 -8.416 1.00 96.75 89 GLY A N 1
ATOM 702 C CA . GLY A 1 89 ? 8.797 -14.992 -7.167 1.00 96.75 89 GLY A CA 1
ATOM 703 C C . GLY A 1 89 ? 8.210 -13.590 -7.105 1.00 96.75 89 GLY A C 1
ATOM 704 O O . GLY A 1 89 ? 7.901 -12.975 -8.124 1.00 96.75 89 GLY A O 1
ATOM 705 N N . TRP A 1 90 ? 8.069 -13.091 -5.881 1.00 96.88 90 TRP A N 1
ATOM 706 C CA . TRP A 1 90 ? 7.489 -11.787 -5.587 1.00 96.88 90 TRP A CA 1
ATOM 707 C C . TRP A 1 90 ? 8.435 -10.993 -4.694 1.00 96.88 90 TRP A C 1
ATOM 709 O O . TRP A 1 90 ? 8.846 -11.474 -3.638 1.00 96.88 90 TRP A O 1
ATOM 719 N N . LEU A 1 91 ? 8.757 -9.773 -5.110 1.00 95.00 91 LEU A N 1
ATOM 720 C CA . LEU A 1 91 ? 9.492 -8.813 -4.303 1.00 95.00 91 LEU A CA 1
ATOM 721 C C . LEU A 1 91 ? 8.492 -7.937 -3.562 1.00 95.00 91 LEU A C 1
ATOM 723 O O . LEU A 1 91 ? 7.601 -7.350 -4.172 1.00 95.00 91 LEU A O 1
ATOM 727 N N . HIS A 1 92 ? 8.655 -7.848 -2.250 1.00 94.00 92 HIS A N 1
ATOM 728 C CA . HIS A 1 92 ? 7.904 -6.911 -1.435 1.00 94.00 92 HIS A CA 1
ATOM 729 C C . HIS A 1 92 ? 8.370 -5.479 -1.726 1.00 94.00 92 HIS A C 1
ATOM 731 O O . HIS A 1 92 ? 9.544 -5.170 -1.529 1.00 94.00 92 HIS A O 1
ATOM 737 N N . ASP A 1 93 ? 7.450 -4.628 -2.171 1.00 93.06 93 ASP A N 1
ATOM 738 C CA . ASP A 1 93 ? 7.749 -3.286 -2.673 1.00 93.06 93 ASP A CA 1
ATOM 739 C C . ASP A 1 93 ? 7.271 -2.215 -1.679 1.00 93.06 93 ASP A C 1
ATOM 741 O O . ASP A 1 93 ? 8.074 -1.646 -0.938 1.00 93.06 93 ASP A O 1
ATOM 745 N N . LEU A 1 94 ? 5.955 -2.026 -1.543 1.00 94.88 94 LEU A N 1
ATOM 746 C CA . LEU A 1 94 ? 5.375 -1.086 -0.582 1.00 94.88 94 LEU A CA 1
ATOM 747 C C . LEU A 1 94 ? 4.749 -1.810 0.610 1.00 94.88 94 LEU A C 1
ATOM 749 O O . LEU A 1 94 ? 4.002 -2.772 0.449 1.00 94.88 94 LEU A O 1
ATOM 753 N N . SER A 1 95 ? 4.983 -1.276 1.812 1.00 94.81 95 SER A N 1
ATOM 754 C CA . SER A 1 95 ? 4.219 -1.606 3.019 1.00 94.81 95 SER A CA 1
ATOM 755 C C . SER A 1 95 ? 3.900 -0.354 3.798 1.00 94.81 95 SER A C 1
ATOM 757 O O . SER A 1 95 ? 4.794 0.317 4.324 1.00 94.81 95 SER A O 1
ATOM 759 N N . ARG A 1 96 ? 2.611 -0.034 3.878 1.00 94.50 96 ARG A N 1
ATOM 760 C CA . ARG A 1 96 ? 2.139 1.162 4.570 1.00 94.50 96 ARG A CA 1
ATOM 761 C C . ARG A 1 96 ? 0.913 0.838 5.404 1.00 94.50 96 ARG A C 1
ATOM 763 O O . ARG A 1 96 ? 0.120 -0.045 5.081 1.00 94.50 96 ARG A O 1
ATOM 770 N N . ARG A 1 97 ? 0.787 1.552 6.518 1.00 94.62 97 ARG A N 1
ATOM 771 C CA . ARG A 1 97 ? -0.327 1.428 7.460 1.00 94.62 97 ARG A CA 1
ATOM 772 C C . ARG A 1 97 ? -0.606 2.758 8.133 1.00 94.62 97 ARG A C 1
ATOM 774 O O . ARG A 1 97 ? 0.327 3.528 8.368 1.00 94.62 97 ARG A O 1
ATOM 781 N N . VAL A 1 98 ? -1.859 2.970 8.516 1.00 93.31 98 VAL A N 1
ATOM 782 C CA . VAL A 1 98 ? -2.267 4.128 9.310 1.00 93.31 98 VAL A CA 1
ATOM 783 C C . VAL A 1 98 ? -1.534 4.098 10.670 1.00 93.31 98 VAL A C 1
ATOM 785 O O . VAL A 1 98 ? -1.544 3.068 11.358 1.00 93.31 98 VAL A O 1
ATOM 788 N N . PRO A 1 99 ? -0.858 5.191 11.069 1.00 89.25 99 PRO A N 1
ATOM 789 C CA . PRO A 1 99 ? -0.203 5.321 12.373 1.00 89.25 99 PRO A CA 1
ATOM 790 C C . PRO A 1 99 ? -1.209 5.290 13.527 1.00 89.25 99 PRO A C 1
ATOM 792 O O . PRO A 1 99 ? -2.348 5.711 13.369 1.00 89.25 99 PRO A O 1
ATOM 795 N N . GLY A 1 100 ? -0.804 4.796 14.700 1.00 77.19 100 GLY A N 1
ATOM 796 C CA . GLY A 1 100 ? -1.659 4.773 15.901 1.00 77.19 100 GLY A CA 1
ATOM 797 C C . GLY A 1 100 ? -2.859 3.813 15.847 1.00 77.19 100 GLY A C 1
ATOM 798 O O . GLY A 1 100 ? -3.390 3.459 16.895 1.00 77.19 100 GLY A O 1
ATOM 799 N N . GLY A 1 101 ? -3.243 3.328 14.662 1.00 66.00 101 GLY A N 1
ATOM 800 C CA . GLY A 1 101 ? -4.194 2.232 14.503 1.00 66.00 101 GLY A CA 1
ATOM 801 C C . GLY A 1 101 ? -3.693 0.961 15.186 1.00 66.00 101 GLY A C 1
ATOM 802 O O . GLY A 1 101 ? -2.477 0.752 15.307 1.00 66.00 101 GLY A O 1
ATOM 803 N N . SER A 1 102 ? -4.640 0.131 15.645 1.00 51.47 102 SER A N 1
ATOM 804 C CA . SER A 1 102 ? -4.346 -1.086 16.403 1.00 51.47 102 SER A CA 1
ATOM 805 C C . SER A 1 102 ? -3.218 -1.881 15.731 1.00 51.47 102 SER A C 1
ATOM 807 O O . SER A 1 102 ? -3.342 -2.246 14.557 1.00 51.47 102 SER A O 1
ATOM 809 N N . PRO A 1 103 ? -2.088 -2.112 16.422 1.00 52.75 103 PRO A N 1
ATOM 810 C CA . PRO A 1 103 ? -1.005 -2.906 15.872 1.00 52.75 103 PRO A CA 1
ATOM 811 C C . PRO A 1 103 ? -1.445 -4.364 15.720 1.00 52.75 103 PRO A C 1
ATOM 813 O O . PRO A 1 103 ? -2.064 -4.922 16.632 1.00 52.75 103 PRO A O 1
ATOM 816 N N . ALA A 1 104 ? -1.047 -4.980 14.604 1.00 42.56 104 ALA A N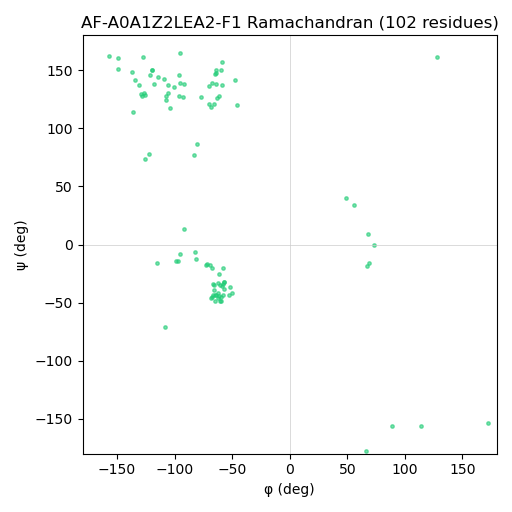 1
ATOM 817 C CA . ALA A 1 104 ? -0.746 -6.408 14.567 1.00 42.56 104 ALA A CA 1
ATOM 818 C C . ALA A 1 104 ? 0.313 -6.739 15.634 1.00 42.56 104 ALA A C 1
ATOM 820 O O . ALA A 1 104 ? 1.377 -6.072 15.667 1.00 42.56 104 ALA A O 1
#

Nearest PDB structures (foldseek):
  7f47-assembly1_A  TM=8.061E-01  e=2.529E-03  Rhizobium etli CFN 42
  6lv0-assembly2_B  TM=8.018E-01 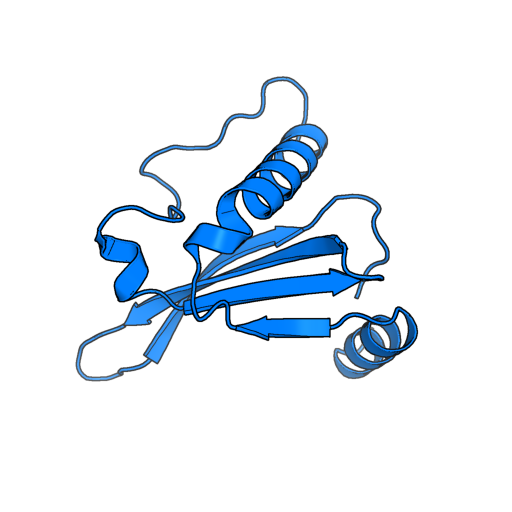 e=3.022E-03  Rhizobium tropici CIAT 899
  2fe7-assembly1_B  TM=5.812E-01  e=3.248E-02  Pseudomonas aeruginosa UCBPP-PA14
  5f47-assembly1_B  TM=5.618E-01  e=3.446E-02  uncultured bacterium
  5u08-assembly1_A  TM=5.282E-01  e=4.370E-02  uncultured bacterium

Mean predicted aligned error: 4.48 Å

Sequence (104 aa):
MQLRNKISRALRNDLVIQEAHRPEHSYEALRAVD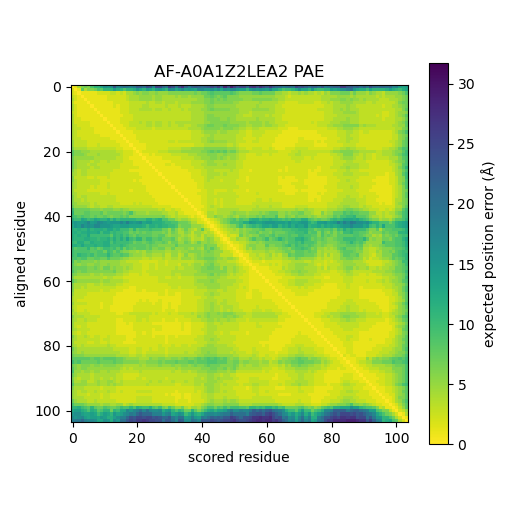AAWLGAKGPHTRELEFLVGEIGGSAQRHRRLFTGTIAGRTVAYLSYSPVYGTRQGWLHDLSRRVPGGSPA

pLDDT: mean 90.7, std 9.61, range [42.56, 98.06]